Protein AF-A0A401H4A9-F1 (afdb_monomer_lite)

Sequence (142 aa):
MSHEDSVHYDFETPIGDAEWNATLPSGGVLLHLGPKLRPFSLSMFHQMRCLNIIRGGLAALYADGTPGARLRQPNLTRHCMNYLRQMVLCRADLRLESVRAPRGYKLATSEVTHACQDWNAVYSAAEENYAQYLITLEEVDE

InterPro domains:
  IPR021765 Mycotoxin biosynthesis protein UstYa-like [PF11807] (40-122)
  IPR021765 Mycotoxin biosynthesis protein UstYa-like [PTHR33365] (10-132)

pLDDT: mean 89.49, std 9.89, range [45.81, 98.19]

Foldseek 3Di:
DDPDDDPELDLQDPRNVVRLQVVAAPVQQWFQDDPVRDTDGDLSSLLSVLVVLLSVQVNQQVVPPDVPRDGDPVVSNVVSVVSNVVVCVVPPDPDDFDAPDPDDPCRTDPPDDDDDDDCVVVNVVRNVRVVVVVVVVVVVVD

Secondary structure (DSSP, 8-state):
------SSS-SSSHHHHHHHHTTS-TTTTEEEETTTTEEEE-HHHHHHHHHHHHHHHHHHHHH--STT---SSHHHHHHHHHHHHHHHHHT---PPPEES-SSSS--EE----PPPP-THHHHHHHHHHHHHHHHHHHHHH-

Radius of gyration: 20.06 Å; chains: 1; bounding box: 46×28×70 Å

Organism: NCBI:txid139825

Structure (mmCIF, N/CA/C/O backbone):
data_AF-A0A401H4A9-F1
#
_entry.id   AF-A0A401H4A9-F1
#
loop_
_atom_site.group_PDB
_atom_site.id
_atom_site.type_symbol
_atom_site.label_atom_id
_atom_site.label_alt_id
_atom_site.label_comp_id
_atom_site.label_asym_id
_atom_site.label_entity_id
_atom_site.label_seq_id
_atom_site.pdbx_PDB_ins_code
_atom_site.Cartn_x
_atom_site.Cartn_y
_atom_site.Cartn_z
_atom_site.occupancy
_atom_site.B_iso_or_equiv
_atom_site.auth_seq_id
_atom_site.auth_comp_id
_atom_site.auth_asym_id
_atom_site.auth_atom_id
_atom_site.pdbx_PDB_model_num
ATOM 1 N N . MET A 1 1 ? -5.812 1.698 -23.106 1.00 45.81 1 MET A N 1
ATOM 2 C CA . MET A 1 1 ? -5.098 2.488 -22.083 1.00 45.81 1 MET A CA 1
ATOM 3 C C . MET A 1 1 ? -3.702 2.744 -22.620 1.00 45.81 1 MET A C 1
ATOM 5 O O . MET A 1 1 ? -3.007 1.774 -22.898 1.00 45.81 1 MET A O 1
ATOM 9 N N . SER A 1 2 ? -3.328 3.998 -22.868 1.00 48.06 2 SER A N 1
ATOM 10 C CA . SER A 1 2 ? -1.918 4.372 -23.015 1.00 48.06 2 SER A CA 1
ATOM 11 C C . SER A 1 2 ? -1.250 4.161 -21.657 1.00 48.06 2 SER A C 1
ATOM 13 O O . SER A 1 2 ? -1.793 4.578 -20.638 1.00 48.06 2 SER A O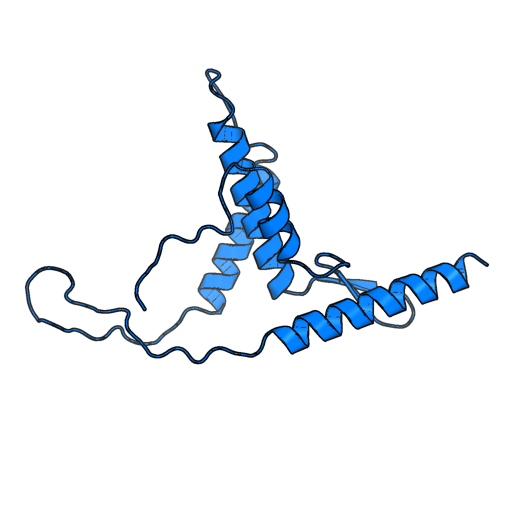 1
ATOM 15 N N . HIS A 1 3 ? -0.124 3.450 -21.622 1.00 60.12 3 HIS A N 1
ATOM 16 C CA . HIS A 1 3 ? 0.765 3.517 -20.467 1.00 60.12 3 HIS A CA 1
ATOM 17 C C . HIS A 1 3 ? 1.490 4.857 -20.569 1.00 60.12 3 HIS A C 1
ATOM 19 O O . HIS A 1 3 ? 2.157 5.110 -21.571 1.00 60.12 3 HIS A O 1
ATOM 25 N N . GLU A 1 4 ? 1.283 5.720 -19.585 1.00 59.84 4 GLU A N 1
ATOM 26 C CA . GLU A 1 4 ? 1.890 7.045 -19.506 1.00 59.84 4 GLU A CA 1
ATOM 27 C C . GLU A 1 4 ? 2.832 7.040 -18.309 1.00 59.84 4 GLU A C 1
ATOM 29 O O . GLU A 1 4 ? 2.498 6.468 -17.266 1.00 59.84 4 GLU A O 1
ATOM 34 N N . ASP A 1 5 ? 4.012 7.633 -18.468 1.00 70.69 5 ASP A N 1
ATOM 35 C CA . ASP A 1 5 ? 4.958 7.745 -17.366 1.00 70.69 5 ASP A CA 1
ATOM 36 C C . ASP A 1 5 ? 4.340 8.631 -16.279 1.00 70.69 5 ASP A C 1
ATOM 38 O O . ASP A 1 5 ? 4.000 9.795 -16.503 1.00 70.69 5 ASP A O 1
ATOM 42 N N . SER A 1 6 ? 4.143 8.047 -15.100 1.00 78.06 6 SER A N 1
ATOM 43 C CA . SER A 1 6 ? 3.597 8.745 -13.942 1.00 78.06 6 SER A CA 1
ATOM 44 C C . SER A 1 6 ? 4.705 9.542 -13.260 1.00 78.06 6 SER A C 1
ATOM 46 O O . SER A 1 6 ? 5.760 8.995 -12.953 1.00 78.06 6 SER A O 1
ATOM 48 N N . VAL A 1 7 ? 4.440 10.817 -12.963 1.00 85.50 7 VAL A N 1
ATOM 49 C CA . VAL A 1 7 ? 5.292 11.627 -12.067 1.00 85.50 7 VAL A CA 1
ATOM 50 C C . VAL A 1 7 ? 5.131 11.238 -10.590 1.00 85.50 7 VAL A C 1
ATOM 52 O O . VAL A 1 7 ? 5.917 11.676 -9.758 1.00 85.50 7 VAL A O 1
ATOM 55 N N . HIS A 1 8 ? 4.114 10.429 -10.276 1.00 90.06 8 HIS A N 1
ATOM 56 C CA . HIS A 1 8 ? 3.847 9.870 -8.953 1.00 90.06 8 HIS A CA 1
ATOM 57 C C . HIS A 1 8 ? 4.446 8.473 -8.793 1.00 90.06 8 HIS A C 1
ATOM 59 O O . HIS A 1 8 ? 4.573 7.727 -9.769 1.00 90.06 8 HIS A O 1
ATOM 65 N N . TYR A 1 9 ? 4.666 8.086 -7.539 1.00 90.62 9 TYR A N 1
ATOM 66 C CA . TYR A 1 9 ? 5.165 6.790 -7.090 1.00 90.62 9 TYR A CA 1
ATOM 67 C C . TYR A 1 9 ? 6.588 6.491 -7.551 1.00 90.62 9 TYR A C 1
ATOM 69 O O . TYR A 1 9 ? 6.936 5.331 -7.799 1.00 90.62 9 TYR A O 1
ATOM 77 N N . ASP A 1 10 ? 7.419 7.530 -7.622 1.00 91.25 10 ASP A N 1
ATOM 78 C CA . ASP A 1 10 ? 8.823 7.398 -7.989 1.00 91.25 10 ASP A CA 1
ATOM 79 C C . ASP A 1 10 ? 9.539 6.347 -7.108 1.00 91.25 10 ASP A C 1
ATOM 81 O O . ASP A 1 10 ? 9.220 6.107 -5.933 1.00 91.25 10 ASP A O 1
ATOM 85 N N . PHE A 1 11 ? 10.475 5.636 -7.725 1.00 90.12 11 PHE A N 1
ATOM 86 C CA . PHE A 1 11 ? 11.093 4.454 -7.154 1.00 90.12 11 PHE A CA 1
ATOM 87 C C . PHE A 1 11 ? 12.102 4.766 -6.036 1.00 90.12 11 PHE A C 1
ATOM 89 O O . PHE A 1 11 ? 12.178 4.002 -5.075 1.00 90.12 11 PHE A O 1
ATOM 96 N N . GLU A 1 12 ? 12.842 5.874 -6.133 1.00 87.62 12 GLU A N 1
ATOM 97 C CA . GLU A 1 12 ? 14.029 6.149 -5.299 1.00 87.62 12 GLU A CA 1
ATOM 98 C C . GLU A 1 12 ? 14.036 7.550 -4.661 1.00 87.62 12 GLU A C 1
ATOM 100 O O . GLU A 1 12 ? 14.991 7.913 -3.972 1.00 87.62 12 GLU A O 1
ATOM 105 N N . THR A 1 13 ? 12.983 8.350 -4.852 1.00 90.25 13 THR A N 1
ATOM 106 C CA . THR A 1 13 ? 12.915 9.707 -4.284 1.00 90.25 13 THR A CA 1
ATOM 107 C C . THR A 1 13 ? 12.155 9.776 -2.953 1.00 90.25 13 THR A C 1
ATOM 109 O O . THR A 1 13 ? 11.218 9.008 -2.722 1.00 90.25 13 THR A O 1
ATOM 112 N N . PRO A 1 14 ? 12.458 10.776 -2.096 1.00 92.00 14 PRO A N 1
ATOM 113 C CA . PRO A 1 14 ? 11.684 11.032 -0.878 1.00 92.00 14 PRO A CA 1
ATOM 114 C C . PRO A 1 14 ? 10.198 11.326 -1.133 1.00 92.00 14 PRO A C 1
ATOM 116 O O . PRO A 1 14 ? 9.354 11.009 -0.298 1.00 92.00 14 PRO A O 1
ATOM 119 N N . ILE A 1 15 ? 9.871 11.935 -2.279 1.00 94.06 15 ILE A N 1
ATOM 120 C CA . ILE A 1 15 ? 8.479 12.179 -2.680 1.00 94.06 15 ILE A CA 1
ATOM 121 C C . ILE A 1 15 ? 7.802 10.845 -2.993 1.00 94.06 15 ILE A C 1
ATOM 123 O O . ILE A 1 15 ? 6.740 10.570 -2.442 1.00 94.06 15 ILE A O 1
ATOM 127 N N . GLY A 1 16 ? 8.458 9.980 -3.773 1.00 93.44 16 GLY A N 1
ATOM 128 C CA . GLY A 1 16 ? 7.975 8.628 -4.036 1.00 93.44 16 GLY A CA 1
ATOM 129 C C . GLY A 1 16 ? 7.732 7.841 -2.747 1.00 93.44 16 GLY A C 1
ATOM 130 O O . GLY A 1 16 ? 6.679 7.230 -2.587 1.00 93.44 16 GLY A O 1
ATOM 131 N N . ASP A 1 17 ? 8.645 7.910 -1.775 1.00 93.50 17 ASP A N 1
ATOM 132 C CA . ASP A 1 17 ? 8.467 7.274 -0.462 1.00 93.50 17 ASP A CA 1
ATOM 133 C C . ASP A 1 17 ? 7.188 7.745 0.246 1.00 93.50 17 ASP A C 1
ATOM 135 O O . ASP A 1 17 ? 6.444 6.928 0.801 1.00 93.50 17 ASP A O 1
ATOM 139 N N . ALA A 1 18 ? 6.920 9.053 0.223 1.00 95.00 18 ALA A N 1
ATOM 140 C CA . ALA A 1 18 ? 5.711 9.630 0.798 1.00 95.00 18 ALA A CA 1
ATOM 141 C C . ALA A 1 18 ? 4.451 9.167 0.051 1.00 95.00 18 ALA A C 1
ATOM 143 O O . ALA A 1 18 ? 3.485 8.753 0.689 1.00 95.00 18 ALA A O 1
ATOM 144 N N . GLU A 1 19 ? 4.476 9.154 -1.280 1.00 95.50 19 GLU A N 1
ATOM 145 C CA . GLU A 1 19 ? 3.356 8.715 -2.120 1.00 95.50 19 GLU A CA 1
ATOM 146 C C . GLU A 1 19 ? 3.039 7.230 -1.923 1.00 95.50 19 GLU A C 1
ATOM 148 O O . GLU A 1 19 ? 1.883 6.859 -1.719 1.00 95.50 19 GLU A O 1
ATOM 153 N N . TRP A 1 20 ? 4.059 6.369 -1.898 1.00 95.31 20 TRP A N 1
ATOM 154 C CA . TRP A 1 2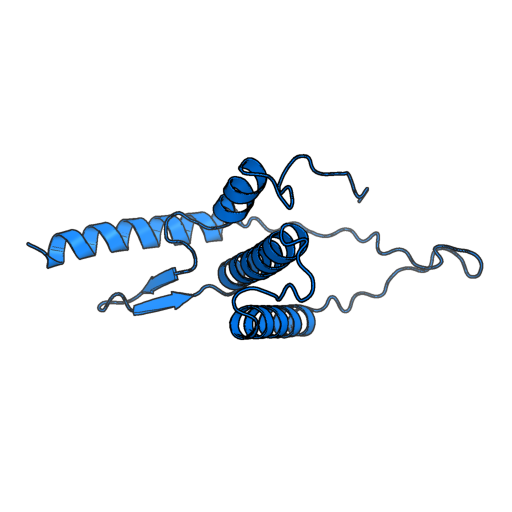0 ? 3.891 4.945 -1.618 1.00 95.31 20 TRP A CA 1
ATOM 155 C C . TRP A 1 20 ? 3.334 4.695 -0.214 1.00 95.31 20 TRP A C 1
ATOM 157 O O . TRP A 1 20 ? 2.522 3.785 -0.030 1.00 95.31 20 TRP A O 1
ATOM 167 N N . ASN A 1 21 ? 3.726 5.494 0.782 1.00 94.25 21 ASN A N 1
ATOM 168 C CA . ASN A 1 21 ? 3.147 5.415 2.124 1.00 94.25 21 ASN A CA 1
ATOM 169 C C . ASN A 1 21 ? 1.698 5.923 2.166 1.00 94.25 21 ASN A C 1
ATOM 171 O O . ASN A 1 21 ? 0.876 5.315 2.847 1.00 94.25 21 ASN A O 1
ATOM 175 N N . ALA A 1 22 ? 1.369 6.955 1.385 1.00 94.94 22 ALA A N 1
ATOM 176 C CA . ALA A 1 22 ? 0.023 7.519 1.270 1.00 94.94 22 ALA A CA 1
ATOM 177 C C . ALA A 1 22 ? -0.984 6.595 0.555 1.00 94.94 22 ALA A C 1
ATOM 179 O O . ALA A 1 22 ? -2.167 6.908 0.476 1.00 94.94 22 ALA A O 1
ATOM 180 N N . THR A 1 23 ? -0.550 5.430 0.059 1.00 94.88 23 THR A N 1
ATOM 181 C CA . THR A 1 23 ? -1.466 4.395 -0.456 1.00 94.88 23 THR A CA 1
ATOM 182 C C . THR A 1 23 ? -2.295 3.716 0.637 1.00 94.88 23 THR A C 1
ATOM 184 O O . THR A 1 23 ? -3.237 2.983 0.323 1.00 94.88 23 THR A O 1
ATOM 187 N N . LEU A 1 24 ? -1.954 3.926 1.908 1.00 96.88 24 LEU A N 1
ATOM 188 C CA . LEU A 1 24 ? -2.635 3.353 3.064 1.00 96.88 24 LEU A CA 1
ATOM 189 C C . LEU A 1 24 ? -3.429 4.432 3.817 1.00 96.88 24 LEU A C 1
ATOM 191 O O . LEU A 1 24 ? -3.008 5.588 3.815 1.00 96.88 24 LEU A O 1
ATOM 195 N N . PRO A 1 25 ? -4.538 4.067 4.487 1.00 96.44 25 PRO A N 1
ATOM 196 C CA . PRO A 1 25 ? -5.231 4.967 5.404 1.00 96.44 25 PRO A CA 1
ATOM 197 C C . PRO A 1 25 ? -4.347 5.320 6.609 1.00 96.44 25 PRO A C 1
ATOM 199 O O . PRO A 1 25 ? -3.314 4.685 6.848 1.00 96.44 25 PRO A O 1
ATOM 202 N N . SER A 1 26 ? -4.784 6.281 7.420 1.00 95.88 26 SER A N 1
ATOM 203 C CA . SER A 1 26 ? -4.058 6.764 8.607 1.00 95.88 26 SER A CA 1
ATOM 204 C C . SER A 1 26 ? -3.701 5.641 9.593 1.00 95.88 26 SER A C 1
ATOM 206 O O . SER A 1 26 ? -2.619 5.645 10.177 1.00 95.88 26 SER A O 1
ATOM 208 N N . GLY A 1 27 ? -4.572 4.633 9.727 1.00 94.00 27 GLY A N 1
ATOM 209 C CA . GLY A 1 27 ? -4.343 3.425 10.537 1.00 94.00 27 GLY A CA 1
ATOM 210 C C . GLY A 1 27 ? -3.433 2.366 9.891 1.00 94.00 27 GLY A C 1
ATOM 211 O O . GLY A 1 27 ? -3.258 1.265 10.421 1.00 94.00 27 GLY A O 1
ATOM 212 N N . GLY A 1 28 ? -2.856 2.658 8.724 1.00 95.19 28 GLY A N 1
ATOM 213 C CA . GLY A 1 28 ? -2.008 1.748 7.968 1.00 95.19 28 GLY A CA 1
ATOM 214 C C . GLY A 1 28 ? -2.791 0.581 7.364 1.00 95.19 28 GLY A C 1
ATOM 215 O O . GLY A 1 28 ? -3.731 0.761 6.603 1.00 95.19 28 GLY A O 1
ATOM 216 N N . VAL A 1 29 ? -2.375 -0.655 7.649 1.00 95.19 29 VAL A N 1
ATOM 217 C CA . VAL A 1 29 ? -3.015 -1.861 7.080 1.00 95.19 29 VAL A CA 1
ATOM 218 C C . VAL A 1 29 ? -4.041 -2.510 8.004 1.00 95.19 29 VAL A C 1
ATOM 220 O O . VAL A 1 29 ? -4.579 -3.563 7.644 1.00 95.19 29 VAL A O 1
ATOM 223 N N . LEU A 1 30 ? -4.235 -1.959 9.204 1.00 95.69 30 LEU A N 1
ATOM 224 C CA . LEU A 1 30 ? -4.979 -2.597 10.282 1.00 95.69 30 LEU A CA 1
ATOM 225 C C . LEU A 1 30 ? -6.364 -1.980 10.457 1.00 95.69 30 LEU A C 1
ATOM 227 O O . LEU A 1 30 ? -6.538 -0.770 10.396 1.00 95.69 30 LEU A O 1
ATOM 231 N N . LEU A 1 31 ? -7.324 -2.852 10.732 1.00 96.50 31 LEU A N 1
ATOM 232 C CA . LEU A 1 31 ? -8.625 -2.531 11.292 1.00 96.50 31 LEU A CA 1
ATOM 233 C C . LEU A 1 31 ? -8.726 -3.149 12.681 1.00 96.50 31 LEU A C 1
ATOM 235 O O . LEU A 1 31 ? -8.286 -4.282 12.881 1.00 96.50 31 LEU A O 1
ATOM 239 N N . HIS A 1 32 ? -9.373 -2.461 13.608 1.00 96.56 32 HIS A N 1
ATOM 240 C CA . HIS A 1 32 ? -9.617 -2.938 14.963 1.00 96.56 32 HIS A CA 1
ATOM 241 C C . HIS A 1 32 ? -11.107 -3.207 15.139 1.00 96.56 32 HIS A C 1
ATOM 243 O O . HIS A 1 32 ? -11.922 -2.287 15.113 1.00 96.56 32 HIS A O 1
ATOM 249 N N . LEU A 1 33 ? -11.483 -4.483 15.267 1.00 94.62 33 LEU A N 1
ATOM 250 C CA . LEU A 1 33 ? -12.886 -4.902 15.228 1.00 94.62 33 LEU A CA 1
ATOM 251 C C . LEU A 1 33 ? -13.319 -5.656 16.489 1.00 94.62 33 LEU A C 1
ATOM 253 O O . LEU A 1 33 ? -12.595 -6.487 17.052 1.00 94.62 33 LEU A O 1
ATOM 257 N N . GLY A 1 34 ? -14.579 -5.426 16.859 1.00 92.69 34 GLY A N 1
ATOM 258 C CA . GLY A 1 34 ? -15.251 -6.055 17.990 1.00 92.69 34 GLY A CA 1
ATOM 259 C C . GLY A 1 34 ? -14.864 -5.461 19.352 1.00 92.69 34 GLY A C 1
ATOM 260 O O . GLY A 1 34 ? -13.988 -4.605 19.430 1.00 92.69 34 GLY A O 1
ATOM 261 N N . PRO A 1 35 ? -15.469 -5.956 20.448 1.00 90.25 35 PRO A N 1
ATOM 262 C CA . PRO A 1 35 ? -15.338 -5.346 21.779 1.00 90.25 35 PRO A CA 1
ATOM 263 C C . PRO A 1 35 ? -13.920 -5.351 22.361 1.00 90.25 35 PRO A C 1
ATOM 265 O O . PRO A 1 35 ? -13.639 -4.635 23.308 1.00 90.25 35 PRO A O 1
ATOM 268 N N . LYS A 1 36 ? -13.035 -6.203 21.831 1.00 91.62 36 LYS A N 1
ATOM 269 C CA . LYS A 1 36 ? -11.630 -6.313 22.255 1.00 91.62 36 LYS A CA 1
ATOM 270 C C . LYS A 1 36 ? -10.658 -5.662 21.269 1.00 91.62 36 LYS A C 1
ATOM 272 O O . LYS A 1 36 ? -9.481 -6.001 21.304 1.00 91.62 36 LYS A O 1
ATOM 277 N N . LEU A 1 37 ? -11.158 -4.845 20.337 1.00 94.12 37 LEU A N 1
ATOM 278 C CA . LEU A 1 37 ? -10.348 -4.131 19.344 1.00 94.12 37 LEU A CA 1
ATOM 279 C C . LEU A 1 37 ? -9.352 -5.052 18.620 1.00 94.12 37 LEU A C 1
ATOM 281 O O . LEU A 1 37 ? -8.177 -4.733 18.459 1.00 94.12 37 LEU A O 1
ATOM 285 N N . ARG A 1 38 ? -9.795 -6.250 18.213 1.00 95.50 38 ARG A N 1
ATOM 286 C CA . ARG A 1 38 ? -8.876 -7.232 17.621 1.00 95.50 38 ARG A CA 1
ATOM 287 C C . ARG A 1 38 ? -8.345 -6.702 16.288 1.00 95.50 38 ARG A C 1
ATOM 289 O O . ARG A 1 38 ? -9.169 -6.281 15.473 1.00 95.50 38 ARG A O 1
ATOM 296 N N . PRO A 1 39 ? -7.028 -6.781 16.032 1.00 96.12 39 PRO A N 1
ATOM 297 C CA . PRO A 1 39 ? -6.457 -6.314 14.783 1.00 96.12 39 PRO A CA 1
ATOM 298 C C . PRO A 1 39 ? -6.731 -7.310 13.651 1.00 96.12 39 PRO A C 1
ATOM 300 O O . PRO A 1 39 ? -6.516 -8.518 13.781 1.00 96.12 39 PRO A O 1
ATOM 303 N N . PHE A 1 40 ? -7.156 -6.784 12.512 1.00 96.44 40 PHE A N 1
ATOM 304 C CA . PHE A 1 40 ? -7.332 -7.489 11.250 1.00 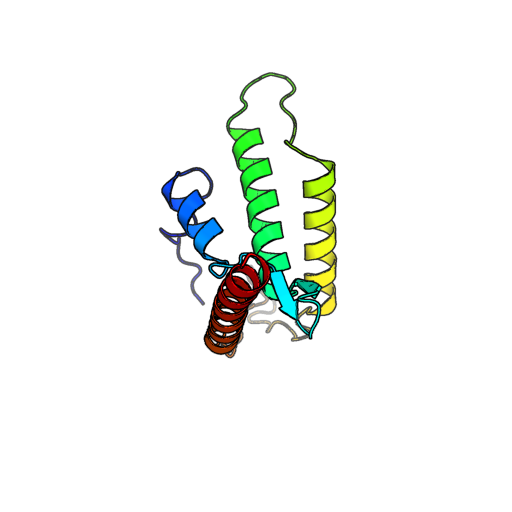96.44 40 PHE A CA 1
ATOM 305 C C . PHE A 1 40 ? -6.640 -6.703 10.146 1.00 96.44 40 PHE A C 1
ATOM 307 O O . PHE A 1 40 ? -6.608 -5.481 10.191 1.00 96.44 40 PHE A O 1
ATOM 314 N N . SER A 1 41 ? -6.112 -7.381 9.130 1.00 94.06 41 SER A N 1
ATOM 315 C CA . SER A 1 41 ? -5.538 -6.703 7.967 1.00 94.06 41 SER A CA 1
ATOM 316 C C . SER A 1 41 ? -6.418 -6.905 6.745 1.00 94.06 41 SER A C 1
ATOM 318 O O . SER A 1 41 ? -6.724 -8.042 6.376 1.00 94.06 41 SER A O 1
ATOM 320 N N . LEU A 1 42 ? -6.824 -5.806 6.106 1.00 93.44 42 LEU A N 1
ATOM 321 C CA . LEU A 1 42 ? -7.543 -5.885 4.840 1.00 93.44 42 LEU A CA 1
ATOM 322 C C . LEU A 1 42 ? -6.595 -6.311 3.725 1.00 93.44 42 LEU A C 1
ATOM 324 O O . LEU A 1 42 ? -5.527 -5.729 3.537 1.00 93.44 42 LEU A O 1
ATOM 328 N N . SER A 1 43 ? -7.028 -7.294 2.931 1.00 93.00 43 SER A N 1
ATOM 329 C CA . SER A 1 43 ? -6.214 -7.845 1.844 1.00 93.00 43 SER A CA 1
ATOM 330 C C . SER A 1 43 ? -5.739 -6.774 0.857 1.00 93.00 43 SER A C 1
ATOM 332 O O . SER A 1 43 ? -4.606 -6.853 0.399 1.00 93.00 43 SER A O 1
ATOM 334 N N . MET A 1 44 ? -6.560 -5.763 0.554 1.00 93.00 44 MET A N 1
ATOM 335 C CA . MET A 1 44 ? -6.181 -4.664 -0.343 1.00 93.00 44 MET A CA 1
ATOM 336 C C . MET A 1 44 ? -4.975 -3.879 0.195 1.00 93.00 44 MET A C 1
ATOM 338 O O . MET A 1 44 ? -3.945 -3.795 -0.470 1.00 93.00 44 MET A O 1
ATOM 342 N N . PHE A 1 45 ? -5.058 -3.377 1.428 1.00 96.56 45 PHE A N 1
ATOM 343 C CA . PHE A 1 45 ? -3.973 -2.622 2.063 1.00 96.56 45 PHE A CA 1
ATOM 344 C C . PHE A 1 45 ? -2.728 -3.477 2.312 1.00 96.56 45 PHE A C 1
ATOM 346 O O . PHE A 1 45 ? -1.605 -3.003 2.149 1.00 96.56 45 PHE A O 1
ATOM 353 N N . HIS A 1 46 ? -2.903 -4.762 2.629 1.00 96.81 46 HIS A N 1
ATOM 354 C CA . HIS A 1 46 ? -1.783 -5.687 2.777 1.00 96.81 46 HIS A CA 1
ATOM 355 C C . HIS A 1 46 ? -1.000 -5.855 1.466 1.00 96.81 46 HIS A C 1
ATOM 357 O O . HIS A 1 46 ? 0.232 -5.860 1.485 1.00 96.81 46 HIS A O 1
ATOM 363 N N . GLN A 1 47 ? -1.695 -5.954 0.324 1.00 96.44 47 GLN A N 1
ATOM 364 C CA . GLN A 1 47 ? -1.060 -6.006 -0.998 1.00 96.44 47 GLN A CA 1
ATOM 365 C C . GLN A 1 47 ? -0.257 -4.726 -1.274 1.00 96.44 47 GLN A C 1
ATOM 367 O O . GLN A 1 47 ? 0.918 -4.821 -1.628 1.00 96.44 47 GLN A O 1
ATOM 372 N N . MET A 1 48 ? -0.837 -3.546 -1.026 1.00 96.75 48 MET A N 1
ATOM 373 C CA . MET A 1 48 ? -0.147 -2.259 -1.212 1.00 96.75 48 MET A CA 1
ATOM 374 C C . MET A 1 48 ? 1.094 -2.130 -0.321 1.00 96.75 48 MET A C 1
ATOM 376 O O . MET A 1 48 ? 2.175 -1.767 -0.790 1.00 96.75 48 MET A O 1
ATOM 380 N N . ARG A 1 49 ? 0.990 -2.531 0.952 1.00 97.31 49 ARG A N 1
ATOM 381 C CA . ARG A 1 49 ? 2.136 -2.551 1.869 1.00 97.31 49 ARG A CA 1
ATOM 382 C C . ARG A 1 49 ? 3.226 -3.517 1.408 1.00 97.31 49 ARG A C 1
ATOM 384 O O . ARG A 1 49 ? 4.402 -3.169 1.475 1.00 97.31 49 ARG A O 1
ATOM 391 N N . CYS A 1 50 ? 2.854 -4.705 0.928 1.00 97.62 50 CYS A N 1
ATOM 392 C CA . CYS A 1 50 ? 3.799 -5.681 0.384 1.00 97.62 50 CYS A CA 1
ATOM 393 C C . CYS A 1 50 ? 4.547 -5.135 -0.837 1.00 97.62 50 CYS A C 1
ATOM 395 O O . CYS A 1 50 ? 5.761 -5.318 -0.923 1.00 97.62 50 CYS A O 1
ATOM 397 N N . LEU A 1 51 ? 3.849 -4.446 -1.747 1.00 96.56 51 LEU A N 1
ATOM 398 C CA . LEU A 1 51 ? 4.469 -3.799 -2.905 1.00 96.56 51 LEU A CA 1
ATOM 399 C C . LEU A 1 51 ? 5.513 -2.765 -2.474 1.00 96.56 51 LEU A C 1
ATOM 401 O O . LEU A 1 51 ? 6.649 -2.827 -2.940 1.00 96.56 51 LEU A O 1
ATOM 405 N N . ASN A 1 52 ? 5.178 -1.884 -1.525 1.00 96.38 52 ASN A N 1
ATOM 406 C CA . ASN A 1 52 ? 6.129 -0.880 -1.042 1.00 96.38 52 ASN A CA 1
ATOM 407 C C . ASN A 1 52 ? 7.331 -1.510 -0.303 1.00 96.38 52 ASN A C 1
ATOM 409 O O . ASN A 1 52 ? 8.461 -1.051 -0.451 1.00 96.38 52 ASN A O 1
ATOM 413 N N . ILE A 1 53 ? 7.133 -2.607 0.441 1.00 96.44 53 ILE A N 1
ATOM 414 C CA . ILE A 1 53 ? 8.240 -3.355 1.068 1.00 96.44 53 ILE A CA 1
ATOM 415 C C . ILE A 1 53 ? 9.213 -3.891 0.009 1.00 96.44 53 ILE A C 1
ATOM 417 O O . ILE A 1 53 ? 10.427 -3.760 0.167 1.00 96.44 53 ILE A O 1
ATOM 421 N N . ILE A 1 54 ? 8.694 -4.485 -1.070 1.00 96.19 54 ILE A N 1
ATOM 422 C CA . ILE A 1 54 ? 9.524 -5.004 -2.164 1.00 96.19 54 ILE A CA 1
ATOM 423 C C . ILE A 1 54 ? 10.265 -3.856 -2.853 1.00 96.19 54 ILE A C 1
ATOM 425 O O . ILE A 1 54 ? 11.479 -3.954 -3.031 1.00 96.19 54 ILE A O 1
ATOM 429 N N . ARG A 1 55 ? 9.561 -2.758 -3.171 1.00 95.56 55 ARG A N 1
ATOM 430 C CA . ARG A 1 55 ? 10.150 -1.539 -3.745 1.00 95.56 55 ARG A CA 1
ATOM 431 C C . ARG A 1 55 ? 11.305 -1.030 -2.888 1.00 95.56 55 ARG A C 1
ATOM 433 O O . ARG A 1 55 ? 12.420 -0.936 -3.380 1.00 95.56 55 ARG A O 1
ATOM 440 N N . GLY A 1 56 ? 11.067 -0.783 -1.599 1.00 94.00 56 GLY A N 1
ATOM 441 C CA . GLY A 1 56 ? 12.087 -0.275 -0.679 1.00 94.00 56 GLY A CA 1
ATOM 442 C C . GLY A 1 56 ? 13.273 -1.229 -0.502 1.00 94.00 56 GLY A C 1
ATOM 443 O O . GLY A 1 56 ? 14.410 -0.784 -0.362 1.00 94.00 56 GLY A O 1
ATOM 444 N N . GLY A 1 57 ? 13.035 -2.545 -0.550 1.00 93.31 57 GLY A N 1
ATOM 445 C CA . GLY A 1 57 ? 14.101 -3.548 -0.542 1.00 93.31 57 GLY A CA 1
ATOM 446 C C . GLY A 1 57 ? 14.993 -3.483 -1.785 1.00 93.31 57 GLY A C 1
ATOM 447 O O . GLY A 1 57 ? 16.211 -3.597 -1.657 1.00 93.31 57 GLY A O 1
ATOM 448 N N . LEU A 1 58 ? 14.396 -3.277 -2.963 1.00 93.31 58 LEU A N 1
ATOM 449 C CA . LEU A 1 58 ? 15.113 -3.120 -4.230 1.00 93.31 58 LEU A CA 1
ATOM 450 C C . LEU A 1 58 ? 15.831 -1.767 -4.322 1.00 93.31 58 LEU A C 1
ATOM 452 O O . LEU A 1 58 ? 17.003 -1.746 -4.677 1.00 93.31 58 LEU A O 1
ATOM 456 N N . ALA A 1 59 ? 15.181 -0.669 -3.932 1.00 92.50 59 ALA A N 1
ATOM 457 C CA . ALA A 1 59 ? 15.786 0.664 -3.908 1.00 92.50 59 ALA A CA 1
ATOM 458 C C . ALA A 1 59 ? 17.029 0.692 -3.006 1.00 92.50 59 ALA A C 1
ATOM 460 O O . ALA A 1 59 ? 18.093 1.159 -3.402 1.00 92.50 59 ALA A O 1
ATOM 461 N N . ALA A 1 60 ? 16.942 0.089 -1.815 1.00 91.38 60 ALA A N 1
ATOM 462 C CA . ALA A 1 60 ? 18.094 -0.030 -0.925 1.00 91.38 60 ALA A CA 1
ATOM 463 C C . ALA A 1 60 ? 19.216 -0.907 -1.504 1.00 91.38 60 ALA A C 1
ATOM 465 O O . ALA A 1 60 ? 20.383 -0.650 -1.227 1.00 91.38 60 ALA A O 1
ATOM 466 N N . LEU A 1 61 ? 18.872 -1.943 -2.278 1.00 92.56 61 LEU A N 1
ATOM 467 C CA . LEU A 1 61 ? 19.857 -2.790 -2.949 1.00 92.56 61 LEU A CA 1
ATOM 468 C C . LEU A 1 61 ? 20.583 -2.029 -4.064 1.00 92.56 61 LEU A C 1
ATOM 470 O O . LEU A 1 61 ? 21.792 -2.169 -4.181 1.00 92.56 61 LEU A O 1
ATOM 474 N N . TYR A 1 62 ? 19.871 -1.238 -4.870 1.00 90.62 62 TYR A N 1
ATOM 475 C CA . TYR A 1 62 ? 20.480 -0.466 -5.958 1.00 90.62 62 TYR A CA 1
ATOM 476 C C . TYR A 1 62 ? 21.289 0.732 -5.465 1.00 90.62 62 TYR A C 1
ATOM 478 O O . TYR A 1 62 ? 22.312 1.059 -6.064 1.00 90.62 62 TYR A O 1
ATOM 486 N N . ALA A 1 63 ? 20.894 1.331 -4.342 1.00 90.75 63 ALA A N 1
ATOM 487 C CA . ALA A 1 63 ? 21.691 2.357 -3.679 1.00 90.75 63 ALA A CA 1
ATOM 488 C C . ALA A 1 63 ? 23.003 1.801 -3.083 1.00 90.75 63 ALA A C 1
ATOM 490 O O . ALA A 1 63 ? 23.967 2.549 -2.906 1.00 90.75 63 ALA A O 1
ATOM 491 N N . ASP A 1 64 ? 23.064 0.500 -2.772 1.00 91.50 64 ASP A N 1
ATOM 492 C CA . ASP A 1 64 ? 24.261 -0.164 -2.251 1.00 91.50 64 ASP A CA 1
ATOM 493 C C . ASP A 1 64 ? 25.169 -0.655 -3.392 1.00 91.50 64 ASP A C 1
ATOM 495 O O . ASP A 1 64 ? 25.058 -1.773 -3.892 1.00 91.50 64 ASP A O 1
ATOM 499 N N . GLY A 1 65 ? 26.111 0.199 -3.795 1.00 85.56 65 GLY A N 1
ATOM 500 C CA . GLY A 1 65 ? 27.108 -0.114 -4.825 1.00 85.56 65 GLY A CA 1
ATOM 501 C C . GLY A 1 65 ? 28.265 -1.008 -4.359 1.00 85.56 65 GLY A C 1
ATOM 502 O O . GLY A 1 65 ? 29.246 -1.155 -5.093 1.00 85.56 65 GLY A O 1
ATOM 503 N N . THR A 1 66 ? 28.224 -1.561 -3.142 1.00 93.50 66 THR A N 1
ATOM 504 C CA . THR A 1 66 ? 29.339 -2.363 -2.624 1.00 93.50 66 THR A CA 1
ATOM 505 C C . THR A 1 66 ? 29.357 -3.783 -3.206 1.00 93.50 66 THR A C 1
ATOM 507 O O . THR A 1 66 ? 28.310 -4.394 -3.450 1.00 93.50 66 THR A O 1
ATOM 510 N N . PRO A 1 67 ? 30.549 -4.376 -3.420 1.00 90.50 67 PRO A N 1
ATOM 511 C CA . PRO A 1 67 ? 30.650 -5.781 -3.788 1.00 90.50 67 PRO A CA 1
ATOM 512 C C . PRO A 1 67 ? 29.998 -6.673 -2.725 1.00 90.50 67 PRO A C 1
ATOM 514 O O . PRO A 1 67 ? 30.455 -6.745 -1.586 1.00 90.50 67 PRO A O 1
ATOM 517 N N . GLY A 1 68 ? 28.941 -7.387 -3.117 1.00 88.12 68 GLY A N 1
ATOM 518 C CA . GLY A 1 68 ? 28.209 -8.285 -2.224 1.00 88.12 68 GLY A CA 1
ATOM 519 C C . GLY A 1 68 ? 26.986 -7.673 -1.541 1.00 88.12 68 GLY A C 1
ATOM 520 O O . GLY A 1 68 ? 26.489 -8.299 -0.603 1.00 88.12 68 GLY A O 1
ATOM 521 N N . ALA A 1 69 ? 26.489 -6.524 -2.011 1.00 91.25 69 ALA A N 1
ATOM 522 C CA . ALA A 1 69 ? 25.207 -5.950 -1.606 1.00 91.25 69 ALA A CA 1
ATOM 523 C C . ALA A 1 69 ? 24.079 -7.003 -1.586 1.00 91.25 69 ALA A C 1
ATOM 525 O O . ALA A 1 69 ? 23.991 -7.886 -2.448 1.00 91.25 69 ALA A O 1
ATOM 526 N N . ARG A 1 70 ? 23.213 -6.940 -0.568 1.00 91.19 70 ARG A N 1
ATOM 527 C CA . ARG A 1 70 ? 22.109 -7.895 -0.367 1.00 91.19 70 ARG A CA 1
ATOM 528 C C . ARG A 1 70 ? 20.814 -7.170 -0.057 1.00 91.19 70 ARG A C 1
ATOM 530 O O . ARG A 1 70 ? 20.810 -6.132 0.596 1.00 91.19 70 ARG A O 1
ATOM 537 N N . LEU A 1 71 ? 19.700 -7.784 -0.455 1.00 91.12 71 LEU A N 1
ATOM 538 C CA . LEU A 1 71 ? 18.370 -7.320 -0.073 1.00 91.12 71 LEU A CA 1
ATOM 539 C C . LEU A 1 71 ? 18.274 -7.170 1.446 1.00 91.12 71 LEU A C 1
ATOM 541 O O . LEU A 1 71 ? 18.558 -8.109 2.198 1.00 91.12 71 LEU A O 1
ATOM 545 N N . ARG A 1 72 ? 17.802 -6.007 1.894 1.00 86.19 72 ARG A N 1
ATOM 546 C CA . ARG A 1 72 ? 17.419 -5.802 3.292 1.00 86.19 72 ARG A CA 1
ATOM 547 C C . ARG A 1 72 ? 16.186 -6.663 3.585 1.00 86.19 72 ARG A C 1
ATOM 549 O O . ARG A 1 72 ? 15.248 -6.688 2.797 1.00 86.19 72 ARG A O 1
ATOM 556 N N . GLN A 1 73 ? 16.190 -7.372 4.716 1.00 91.81 73 GLN A N 1
ATOM 557 C CA . GLN A 1 73 ? 15.080 -8.232 5.169 1.00 91.81 73 GLN A CA 1
ATOM 558 C C . GLN A 1 73 ? 14.578 -9.246 4.108 1.00 91.81 73 GLN A C 1
ATOM 560 O O . GLN A 1 73 ? 13.384 -9.299 3.807 1.00 91.81 73 GLN A O 1
ATOM 565 N N . PRO A 1 74 ? 15.447 -10.121 3.569 1.00 94.31 74 PRO A N 1
ATOM 566 C CA . PRO A 1 74 ? 15.112 -10.987 2.432 1.00 94.31 74 PRO A CA 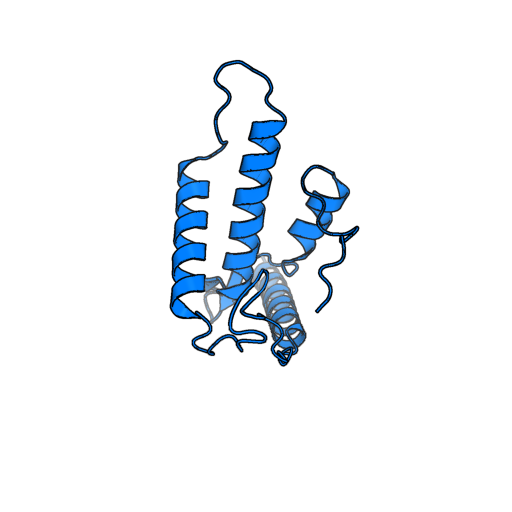1
ATOM 567 C C . PRO A 1 74 ? 13.945 -11.946 2.717 1.00 94.31 74 PRO A C 1
ATOM 569 O O . PRO A 1 74 ? 13.171 -12.271 1.818 1.00 94.31 74 PRO A O 1
ATOM 572 N N . ASN A 1 75 ? 13.775 -12.369 3.974 1.00 97.25 75 ASN A N 1
ATOM 573 C CA . ASN A 1 75 ? 12.653 -13.214 4.385 1.00 97.25 75 ASN A CA 1
ATOM 574 C C . ASN A 1 75 ? 11.306 -12.488 4.267 1.00 97.25 75 ASN A C 1
ATOM 576 O O . ASN A 1 75 ? 10.336 -13.088 3.804 1.00 97.25 75 ASN A O 1
ATOM 580 N N . LEU A 1 76 ? 11.257 -11.207 4.648 1.00 97.12 76 LEU A N 1
ATOM 581 C CA . LEU A 1 76 ? 10.053 -10.389 4.532 1.00 97.12 76 LEU A CA 1
ATOM 582 C C . LEU A 1 76 ? 9.737 -10.116 3.060 1.00 97.12 76 LEU A C 1
ATOM 584 O O . LEU A 1 76 ? 8.612 -10.348 2.632 1.00 97.12 76 LEU A O 1
ATOM 588 N N . THR A 1 77 ? 10.739 -9.754 2.254 1.00 96.56 77 THR A N 1
ATOM 589 C CA . THR A 1 77 ? 10.568 -9.592 0.802 1.00 96.56 77 THR A CA 1
ATOM 590 C C . THR A 1 77 ? 10.038 -10.872 0.158 1.00 96.56 77 THR A C 1
ATOM 592 O O . THR A 1 77 ? 9.085 -10.825 -0.617 1.00 96.56 77 THR A O 1
ATOM 595 N N . ARG A 1 78 ? 10.578 -12.045 0.522 1.00 96.56 78 ARG A N 1
ATOM 596 C CA . ARG A 1 78 ? 10.088 -13.340 0.022 1.00 96.56 78 ARG A CA 1
ATOM 597 C C . ARG A 1 78 ? 8.643 -13.614 0.441 1.00 96.56 78 ARG A C 1
ATOM 599 O O . ARG A 1 78 ? 7.866 -14.126 -0.364 1.00 96.56 78 ARG A O 1
ATOM 606 N N . HIS A 1 79 ? 8.284 -13.289 1.681 1.00 97.31 79 HIS A N 1
ATOM 607 C CA . HIS A 1 79 ? 6.911 -13.388 2.169 1.00 97.31 79 HIS A CA 1
ATOM 608 C C . HIS A 1 79 ? 5.966 -12.504 1.340 1.00 97.31 79 HIS A C 1
ATOM 610 O O . HIS A 1 79 ? 4.991 -13.021 0.793 1.00 97.31 79 HIS A O 1
ATOM 616 N N . CYS A 1 80 ? 6.299 -11.222 1.169 1.00 98.00 80 CYS A N 1
ATOM 617 C CA . CYS A 1 80 ? 5.520 -10.262 0.386 1.00 98.00 80 CYS A CA 1
ATOM 618 C C . CYS A 1 80 ? 5.369 -10.701 -1.078 1.00 98.00 80 CYS A C 1
ATOM 620 O O . CYS A 1 80 ? 4.259 -10.704 -1.608 1.00 98.00 80 CYS A O 1
ATOM 622 N N . MET A 1 81 ? 6.454 -11.161 -1.710 1.00 97.38 81 MET A N 1
ATOM 623 C CA . MET A 1 81 ? 6.426 -11.688 -3.080 1.00 97.38 81 MET A CA 1
ATOM 624 C C . MET A 1 81 ? 5.492 -12.895 -3.199 1.00 97.38 81 MET A C 1
ATOM 626 O O . MET A 1 81 ? 4.696 -12.981 -4.134 1.00 97.38 81 MET A O 1
ATOM 630 N N . ASN A 1 82 ? 5.542 -13.827 -2.243 1.00 98.19 82 ASN A N 1
ATOM 631 C CA . ASN A 1 82 ? 4.661 -14.991 -2.264 1.00 98.19 82 ASN A CA 1
ATOM 632 C C . ASN A 1 82 ? 3.196 -14.631 -1.962 1.00 98.19 82 ASN A C 1
ATOM 634 O O . ASN A 1 82 ? 2.298 -15.277 -2.501 1.00 98.19 82 ASN A O 1
ATOM 638 N N . TYR A 1 83 ? 2.940 -13.625 -1.123 1.00 97.44 83 TYR A N 1
ATOM 639 C CA . TYR A 1 83 ? 1.589 -13.121 -0.876 1.00 97.44 83 TYR A CA 1
ATOM 640 C C . TYR A 1 83 ? 0.995 -12.496 -2.146 1.00 97.44 83 TYR A C 1
ATOM 642 O O . TYR A 1 83 ? -0.075 -12.911 -2.586 1.00 97.44 83 TYR A O 1
ATOM 650 N N . LEU A 1 84 ? 1.726 -11.590 -2.807 1.00 97.50 84 LEU A N 1
ATOM 651 C CA . LEU A 1 84 ? 1.289 -10.973 -4.065 1.00 97.50 84 LEU A CA 1
ATOM 652 C C . LEU A 1 84 ? 1.078 -12.008 -5.170 1.00 97.50 84 LEU A C 1
ATOM 654 O O . LEU A 1 84 ? 0.049 -11.980 -5.839 1.00 97.50 84 LEU A O 1
ATOM 658 N N . ARG A 1 85 ? 1.991 -12.978 -5.312 1.00 97.25 85 ARG A N 1
ATOM 659 C CA . ARG A 1 85 ? 1.828 -14.090 -6.260 1.00 97.25 85 ARG A CA 1
ATOM 660 C C . ARG A 1 85 ? 0.515 -14.841 -6.027 1.00 97.25 85 ARG A C 1
ATOM 662 O O . ARG A 1 85 ? -0.196 -15.127 -6.983 1.00 97.25 85 ARG A O 1
ATOM 669 N N . GLN A 1 86 ? 0.188 -15.165 -4.775 1.00 96.50 86 GLN A N 1
ATOM 670 C CA . GLN A 1 86 ? -1.070 -15.844 -4.447 1.00 96.50 86 GLN A CA 1
ATOM 671 C C . GLN A 1 86 ? -2.290 -14.979 -4.774 1.00 96.50 86 GLN A C 1
ATOM 673 O O . GLN A 1 86 ? -3.249 -15.491 -5.345 1.00 96.50 86 GLN A O 1
ATOM 678 N N . MET A 1 87 ? -2.249 -13.682 -4.462 1.00 95.25 87 MET A N 1
ATOM 679 C CA . MET A 1 87 ? -3.367 -12.776 -4.736 1.00 95.25 87 MET A CA 1
ATOM 680 C C . MET A 1 87 ? -3.607 -12.578 -6.235 1.00 95.25 87 MET A C 1
ATOM 682 O O . MET A 1 87 ? -4.757 -12.641 -6.667 1.00 95.25 87 MET A O 1
ATOM 686 N N . VAL A 1 88 ? -2.540 -12.420 -7.026 1.00 93.00 88 VAL A N 1
ATOM 687 C CA . VAL A 1 88 ? -2.614 -12.323 -8.494 1.00 93.00 88 VAL A CA 1
ATOM 688 C C . VAL A 1 88 ? -3.201 -13.597 -9.095 1.00 93.00 88 VAL A C 1
ATOM 690 O O . VAL A 1 88 ? -4.079 -13.516 -9.943 1.00 93.00 88 VAL A O 1
ATOM 693 N N . LEU A 1 89 ? -2.775 -14.776 -8.632 1.00 93.62 89 LEU A N 1
ATOM 694 C CA . LEU A 1 89 ? -3.317 -16.048 -9.121 1.00 93.62 89 LEU A CA 1
ATOM 695 C C . LEU A 1 89 ? -4.783 -16.261 -8.715 1.00 93.62 89 LEU A C 1
ATOM 697 O O . LEU A 1 89 ? -5.562 -16.792 -9.498 1.00 93.62 89 LEU A O 1
ATOM 701 N N . CYS A 1 90 ? -5.168 -15.844 -7.507 1.00 93.50 90 CYS A N 1
ATOM 702 C CA . CYS A 1 90 ? -6.535 -15.979 -6.996 1.00 93.50 90 CYS A CA 1
ATOM 703 C C . CYS A 1 90 ? -7.532 -15.078 -7.743 1.00 93.50 90 CYS A C 1
ATOM 705 O O . CYS A 1 90 ? -8.693 -15.439 -7.915 1.00 93.50 90 CYS A O 1
ATOM 707 N N . ARG A 1 91 ? -7.076 -13.906 -8.194 1.00 89.12 91 ARG A N 1
ATOM 708 C CA . ARG A 1 91 ? -7.892 -12.903 -8.893 1.00 89.12 91 ARG A CA 1
ATOM 709 C C . ARG A 1 91 ? -7.473 -12.732 -10.352 1.00 89.12 91 ARG A C 1
ATOM 711 O O . ARG A 1 91 ? -7.616 -11.640 -10.897 1.00 89.12 91 ARG A O 1
ATOM 718 N N . ALA A 1 92 ? -6.915 -13.780 -10.954 1.00 87.62 92 ALA A N 1
ATOM 719 C CA . ALA A 1 92 ? -6.452 -13.717 -12.329 1.00 87.62 92 ALA A CA 1
ATOM 720 C C . ALA A 1 92 ? -7.635 -13.436 -13.263 1.00 87.62 92 ALA A C 1
ATOM 722 O O . ALA A 1 92 ? -8.691 -14.063 -13.140 1.00 87.62 92 ALA A O 1
ATOM 723 N N . ASP A 1 93 ? -7.457 -12.497 -14.190 1.00 83.38 93 ASP A N 1
ATOM 724 C CA . ASP A 1 93 ? -8.456 -12.246 -15.221 1.00 83.38 93 ASP A CA 1
ATOM 725 C C . ASP A 1 93 ? -8.445 -13.420 -16.212 1.00 83.38 93 ASP A C 1
ATOM 727 O O . ASP A 1 93 ? -7.431 -13.704 -16.850 1.00 83.38 93 ASP A O 1
ATOM 731 N N . LEU A 1 94 ? -9.566 -14.138 -16.300 1.00 85.75 94 LEU A N 1
ATOM 732 C CA . LEU A 1 94 ? -9.746 -15.263 -17.224 1.00 85.75 94 LEU A CA 1
ATOM 733 C C . LEU A 1 94 ? -10.246 -14.808 -18.602 1.00 85.75 94 LEU A C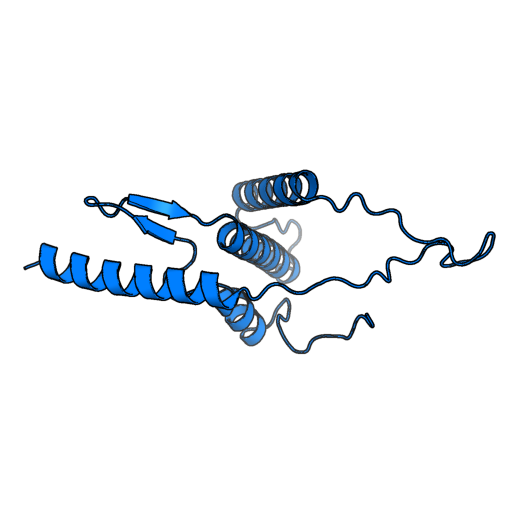 1
ATOM 735 O O . LEU A 1 94 ? -10.561 -15.641 -19.457 1.00 85.75 94 LEU A O 1
ATOM 739 N N . ARG A 1 95 ? -10.370 -13.497 -18.826 1.00 81.62 95 ARG A N 1
ATOM 740 C CA . ARG A 1 95 ? -10.781 -12.939 -20.106 1.00 81.62 95 ARG A CA 1
ATOM 741 C C . ARG A 1 95 ? -9.744 -13.252 -21.182 1.00 81.62 95 ARG A C 1
ATOM 743 O O . ARG A 1 95 ? -8.551 -13.020 -21.022 1.00 81.62 95 ARG A O 1
ATOM 750 N N . LEU A 1 96 ? -10.231 -13.731 -22.323 1.00 83.19 96 LEU A N 1
ATOM 751 C CA . LEU A 1 96 ? -9.402 -13.953 -23.502 1.00 83.19 96 LEU A CA 1
ATOM 752 C C . LEU A 1 96 ? -8.950 -12.611 -24.094 1.00 83.19 96 LEU A C 1
ATOM 754 O O . LEU A 1 96 ? -9.776 -11.736 -24.372 1.00 83.19 96 LEU A O 1
ATOM 758 N N . GLU A 1 97 ? -7.646 -12.471 -24.324 1.00 82.44 97 GLU A N 1
ATOM 759 C CA . GLU A 1 97 ? -7.097 -11.356 -25.095 1.00 82.44 97 GLU A CA 1
ATOM 760 C C . GLU A 1 97 ? -7.579 -11.435 -26.547 1.00 82.44 97 GLU A C 1
ATOM 762 O O . GLU A 1 97 ? -7.641 -12.509 -27.153 1.00 82.44 97 GLU A O 1
ATOM 767 N N . SER A 1 98 ? -7.934 -10.287 -27.124 1.00 82.50 98 SER A N 1
ATOM 768 C CA . SER A 1 98 ? -8.419 -10.258 -28.506 1.00 82.50 98 SER A CA 1
ATOM 769 C C . SER A 1 98 ? -7.252 -10.257 -29.490 1.00 82.50 98 SER A C 1
ATOM 771 O O . SER A 1 98 ? -6.272 -9.533 -29.311 1.00 82.50 98 SER A O 1
ATOM 773 N N . VAL A 1 99 ? -7.359 -11.063 -30.547 1.00 84.25 99 VAL A N 1
ATOM 774 C CA . VAL A 1 99 ? -6.343 -11.144 -31.603 1.00 84.25 99 VAL A CA 1
ATOM 775 C C . VAL A 1 99 ? -6.664 -10.114 -32.686 1.00 84.25 99 VAL A C 1
ATOM 777 O O . VAL A 1 99 ? -7.703 -10.195 -33.336 1.00 84.25 99 VAL A O 1
ATOM 780 N N . ARG A 1 100 ? -5.772 -9.138 -32.885 1.00 81.56 100 ARG A N 1
ATOM 781 C CA . ARG A 1 100 ? -5.898 -8.069 -33.892 1.00 81.56 100 ARG A CA 1
ATOM 782 C C . ARG A 1 100 ? -5.381 -8.469 -35.269 1.00 81.56 100 ARG A C 1
ATOM 784 O O . ARG A 1 100 ? -5.836 -7.923 -36.269 1.00 81.56 100 ARG A O 1
ATOM 791 N N . ALA A 1 101 ? -4.424 -9.393 -35.329 1.00 82.00 101 ALA A N 1
ATOM 792 C CA . ALA A 1 101 ? -3.844 -9.861 -36.581 1.00 82.00 101 ALA A CA 1
ATOM 793 C C . ALA A 1 101 ? -3.385 -11.323 -36.464 1.00 82.00 101 ALA A C 1
ATOM 795 O O . ALA A 1 101 ? -2.933 -11.735 -35.398 1.00 82.00 101 ALA A O 1
ATOM 796 N N . PRO A 1 102 ? -3.444 -12.111 -37.551 1.00 81.19 102 PRO A N 1
ATOM 797 C CA . PRO A 1 102 ? -2.991 -13.502 -37.544 1.00 81.19 102 PRO A CA 1
ATOM 798 C C . PRO A 1 102 ? -1.461 -13.657 -37.643 1.00 81.19 102 PRO A C 1
ATOM 800 O O . PRO A 1 102 ? -0.952 -14.745 -37.382 1.00 81.19 102 PRO A O 1
ATOM 803 N N . ARG A 1 103 ? -0.717 -12.619 -38.066 1.00 83.56 103 ARG A N 1
ATOM 804 C CA . ARG A 1 103 ? 0.756 -12.619 -38.222 1.00 83.56 103 ARG A CA 1
ATOM 805 C C . ARG A 1 103 ? 1.334 -11.212 -38.006 1.00 83.56 103 ARG A C 1
ATOM 807 O O . ARG A 1 103 ? 0.636 -10.231 -38.245 1.00 83.56 103 ARG A O 1
ATOM 814 N N . GLY A 1 104 ? 2.601 -11.124 -37.589 1.00 80.12 104 GLY A N 1
ATOM 815 C CA . GLY A 1 104 ? 3.287 -9.866 -37.251 1.00 80.12 104 GLY A CA 1
ATOM 816 C C . GLY A 1 104 ? 3.537 -9.674 -35.748 1.00 80.12 104 GLY A C 1
ATOM 817 O O . GLY A 1 104 ? 3.421 -10.611 -34.964 1.00 80.12 104 GLY A O 1
ATOM 818 N N . TYR A 1 105 ? 3.913 -8.459 -35.343 1.00 75.38 105 TYR A N 1
ATOM 819 C CA . TYR A 1 105 ? 4.109 -8.086 -33.935 1.00 75.38 105 TYR A CA 1
ATOM 820 C C . TYR A 1 105 ? 2.803 -7.546 -33.327 1.00 75.38 105 TYR A C 1
ATOM 822 O O . TYR A 1 105 ? 1.986 -6.982 -34.049 1.00 75.38 105 TYR A O 1
ATOM 830 N N . LYS A 1 106 ? 2.622 -7.683 -32.002 1.00 73.69 106 LYS A N 1
ATOM 831 C CA . LYS A 1 106 ? 1.408 -7.252 -31.264 1.00 73.69 106 LYS A CA 1
ATOM 832 C C . LYS A 1 106 ? 0.115 -7.931 -31.761 1.00 73.69 106 LYS A C 1
ATOM 834 O O . LYS A 1 106 ? -0.895 -7.276 -32.006 1.00 73.69 106 LYS A O 1
ATOM 839 N N . LEU A 1 107 ? 0.172 -9.257 -31.926 1.00 82.50 107 LEU A N 1
ATOM 840 C CA . LEU A 1 107 ? -0.936 -10.087 -32.427 1.00 82.50 107 LEU A CA 1
ATOM 841 C C . LEU A 1 107 ? -2.165 -10.045 -31.521 1.00 82.50 107 LEU A C 1
ATOM 843 O O . LEU A 1 107 ? -3.285 -9.974 -32.019 1.00 82.50 107 LEU A O 1
ATOM 847 N N . ALA A 1 108 ? -1.945 -10.084 -30.210 1.00 80.81 108 ALA A N 1
ATOM 848 C CA . ALA A 1 108 ? -2.974 -9.944 -29.195 1.00 80.81 108 ALA A CA 1
ATOM 849 C C . ALA A 1 108 ? -2.938 -8.531 -28.605 1.00 80.81 108 ALA A C 1
ATOM 851 O O . ALA A 1 108 ? -1.881 -7.896 -28.533 1.00 80.81 108 ALA A O 1
ATOM 852 N N . THR A 1 109 ? -4.102 -8.034 -28.201 1.00 75.69 109 THR A N 1
ATOM 853 C CA . THR A 1 109 ? -4.225 -6.806 -27.424 1.00 75.69 109 THR A CA 1
ATOM 854 C C . THR A 1 109 ? -4.864 -7.106 -26.076 1.00 75.69 109 THR A C 1
ATOM 856 O O . THR A 1 109 ? -5.884 -7.795 -25.988 1.00 75.69 109 THR A O 1
ATOM 859 N N . SER A 1 110 ? -4.269 -6.525 -25.041 1.00 71.56 110 SER A N 1
ATOM 860 C CA . SER A 1 110 ? -4.825 -6.434 -23.696 1.00 71.56 110 SER A CA 1
ATOM 861 C C . SER A 1 110 ? -5.792 -5.254 -23.548 1.00 71.56 110 SER A C 1
ATOM 863 O O . SER A 1 110 ? -6.264 -4.983 -22.448 1.00 71.56 110 SER A O 1
ATOM 865 N N . GLU A 1 111 ? -6.098 -4.523 -24.630 1.00 70.69 111 GLU A N 1
ATOM 866 C CA . GLU A 1 111 ? -7.065 -3.427 -24.604 1.00 70.69 111 GLU A CA 1
ATOM 867 C C . GLU A 1 111 ? -8.474 -3.977 -24.399 1.00 70.69 111 GLU A C 1
ATOM 869 O O . GLU A 1 111 ? -9.204 -4.309 -25.334 1.00 70.69 111 GLU A O 1
ATOM 874 N N . VAL A 1 112 ? -8.851 -4.069 -23.134 1.00 70.06 112 VAL A N 1
ATOM 875 C CA . VAL A 1 112 ? -10.192 -4.407 -22.689 1.00 70.06 112 VAL A CA 1
ATOM 876 C C . VAL A 1 112 ? -10.710 -3.256 -21.837 1.00 70.06 112 VAL A C 1
ATOM 878 O O . VAL A 1 112 ? -9.959 -2.586 -21.127 1.00 70.06 112 VAL A O 1
ATOM 881 N N . THR A 1 113 ? -12.005 -2.969 -21.946 1.00 75.12 113 THR A N 1
ATOM 882 C CA . THR A 1 113 ? -12.635 -1.963 -21.093 1.00 75.12 113 THR A CA 1
ATOM 883 C C . THR A 1 113 ? -12.757 -2.540 -19.690 1.00 75.12 113 THR A C 1
ATOM 885 O O . THR A 1 113 ? -13.572 -3.431 -19.451 1.00 75.12 113 THR A O 1
ATOM 888 N N . HIS A 1 114 ? -11.940 -2.041 -18.768 1.00 76.88 114 HIS A N 1
ATOM 889 C CA . HIS A 1 114 ? -12.085 -2.327 -17.348 1.00 76.88 114 HIS A CA 1
ATOM 890 C C . HIS A 1 114 ? -13.090 -1.350 -16.729 1.00 76.88 114 HIS A C 1
ATOM 892 O O . HIS A 1 114 ? -13.110 -0.168 -17.073 1.00 76.88 114 HIS A O 1
ATOM 898 N N . ALA A 1 115 ? -13.922 -1.842 -15.811 1.00 81.44 115 ALA A N 1
ATOM 899 C CA . ALA A 1 115 ? -14.768 -0.995 -14.981 1.00 81.44 115 ALA A CA 1
ATOM 900 C C . ALA A 1 115 ? -14.026 -0.689 -13.675 1.00 81.44 115 ALA A C 1
ATOM 902 O O . ALA A 1 115 ? -13.727 -1.603 -12.903 1.00 81.44 115 ALA A O 1
ATOM 903 N N . CYS A 1 116 ? -13.719 0.584 -13.434 1.00 84.56 116 CYS A N 1
ATOM 904 C CA . CYS A 1 116 ? -13.144 1.013 -12.164 1.00 84.56 116 CYS A CA 1
ATOM 905 C C . CYS A 1 116 ? -14.201 0.903 -11.059 1.00 84.56 116 CYS A C 1
ATOM 907 O O . CYS A 1 116 ? -15.328 1.367 -11.228 1.00 84.56 116 CYS A O 1
ATOM 909 N N . GLN A 1 117 ? -13.835 0.294 -9.933 1.00 87.25 117 GLN A N 1
ATOM 910 C CA . GLN A 1 117 ? -14.649 0.319 -8.719 1.00 87.25 117 GLN A CA 1
ATOM 911 C C . GLN A 1 117 ? -14.274 1.539 -7.878 1.00 87.25 117 GLN A C 1
ATOM 913 O O . GLN A 1 117 ? -13.115 1.960 -7.880 1.00 87.25 117 GLN A O 1
ATOM 918 N N . ASP A 1 118 ? -15.248 2.095 -7.160 1.00 91.56 118 ASP A N 1
ATOM 919 C CA . ASP A 1 118 ? -14.995 3.179 -6.218 1.00 91.56 118 ASP A CA 1
ATOM 920 C C . ASP A 1 118 ? -14.388 2.621 -4.928 1.00 91.56 118 ASP A C 1
ATOM 922 O O . ASP A 1 118 ? -15.079 2.098 -4.051 1.00 91.56 118 ASP A O 1
ATOM 926 N N . TRP A 1 119 ? -13.065 2.716 -4.827 1.00 91.81 119 TRP A N 1
ATOM 927 C CA . TRP A 1 119 ? -12.334 2.266 -3.650 1.00 91.81 119 TRP A CA 1
ATOM 928 C C . TRP A 1 119 ? -12.435 3.238 -2.472 1.00 91.81 119 TRP A C 1
ATOM 930 O O . TRP A 1 119 ? -12.100 2.830 -1.359 1.00 91.81 119 TRP A O 1
ATOM 940 N N . ASN A 1 120 ? -12.948 4.465 -2.658 1.00 95.31 120 ASN A N 1
ATOM 941 C CA . ASN A 1 120 ? -13.070 5.443 -1.570 1.00 95.31 120 ASN A CA 1
ATOM 942 C C . ASN A 1 120 ? -13.904 4.897 -0.410 1.00 95.31 120 ASN A C 1
ATOM 944 O O . ASN A 1 120 ? -13.544 5.111 0.740 1.00 95.31 120 ASN A O 1
ATOM 948 N N . ALA A 1 121 ? -14.939 4.100 -0.692 1.00 95.56 121 ALA A N 1
ATOM 949 C CA . ALA A 1 121 ? -15.748 3.457 0.341 1.00 95.56 121 ALA A CA 1
ATOM 950 C C . ALA A 1 121 ? -14.914 2.598 1.316 1.00 95.56 121 ALA A C 1
ATOM 952 O O .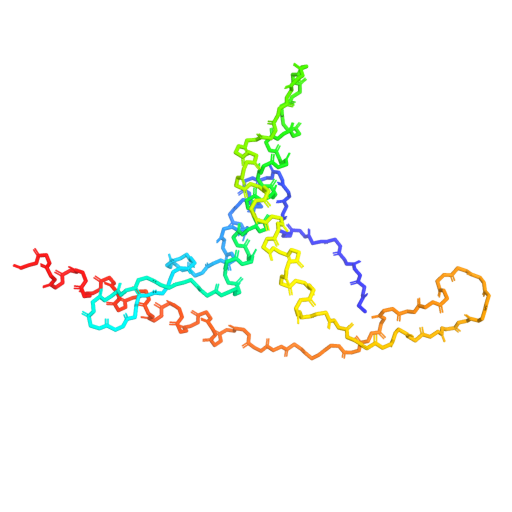 ALA A 1 121 ? -15.179 2.582 2.516 1.00 95.56 121 ALA A O 1
ATOM 953 N N . VAL A 1 122 ? -13.884 1.901 0.819 1.00 95.06 122 VAL A N 1
ATOM 954 C CA . VAL A 1 122 ? -12.997 1.073 1.654 1.00 95.06 122 VAL A CA 1
ATOM 955 C C . VAL A 1 122 ? -12.052 1.943 2.482 1.00 95.06 122 VAL A C 1
ATOM 957 O O . VAL A 1 122 ? -11.806 1.627 3.645 1.00 95.06 122 VAL A O 1
ATOM 960 N N . TYR A 1 123 ? -11.539 3.033 1.904 1.00 97.19 123 TYR A N 1
ATOM 961 C CA . TYR A 1 123 ? -10.700 3.993 2.626 1.00 97.19 123 TYR A CA 1
ATOM 962 C C . TYR A 1 123 ? -11.491 4.700 3.728 1.00 97.19 123 TYR A C 1
ATOM 964 O O . TYR A 1 123 ? -11.056 4.674 4.873 1.00 97.19 123 TYR A O 1
ATOM 972 N N . SER A 1 124 ? -12.679 5.234 3.427 1.00 97.75 124 SER A N 1
ATOM 973 C CA . SER A 1 124 ? -13.546 5.887 4.416 1.00 97.75 124 SER A CA 1
ATOM 974 C C . SER A 1 124 ? -13.867 4.965 5.591 1.00 97.75 124 SER A C 1
ATOM 976 O O . SER A 1 124 ? -13.674 5.355 6.737 1.00 97.75 124 SER A O 1
ATOM 978 N N . ALA A 1 125 ? -14.243 3.709 5.326 1.00 96.88 125 ALA A N 1
ATOM 979 C CA . ALA A 1 125 ? -14.512 2.741 6.389 1.00 96.88 125 ALA A CA 1
ATOM 980 C C . ALA A 1 125 ? -13.275 2.439 7.260 1.00 96.88 125 ALA A C 1
ATOM 982 O O . ALA A 1 125 ? -13.403 2.178 8.456 1.00 96.88 125 ALA A O 1
ATOM 983 N N . ALA A 1 126 ? -12.074 2.456 6.676 1.00 97.75 126 ALA A N 1
ATOM 984 C CA . ALA A 1 126 ? -10.836 2.245 7.420 1.00 97.75 126 ALA A CA 1
ATOM 985 C C . ALA A 1 126 ? -10.441 3.462 8.267 1.00 97.75 126 ALA A C 1
ATOM 987 O O . ALA A 1 126 ? -9.995 3.284 9.399 1.00 97.75 126 ALA A O 1
ATOM 988 N N . GLU A 1 127 ? -10.646 4.677 7.753 1.00 97.88 127 GLU A N 1
ATOM 989 C CA . GLU A 1 127 ? -10.436 5.917 8.509 1.00 97.88 127 GLU A CA 1
ATOM 990 C C . GLU A 1 127 ? -11.404 6.019 9.691 1.00 97.88 127 GLU A C 1
ATOM 992 O O . GLU A 1 127 ? -10.975 6.255 10.818 1.00 97.88 127 GLU A O 1
ATOM 997 N N . GLU A 1 128 ? -12.695 5.757 9.469 1.00 97.94 128 GLU A N 1
ATOM 998 C CA . GLU A 1 128 ? -13.706 5.733 10.534 1.00 97.94 128 GLU A CA 1
ATOM 999 C C . GLU A 1 128 ? -13.359 4.702 11.614 1.00 97.94 128 GLU A C 1
ATOM 1001 O O . GLU A 1 128 ? -13.424 4.988 12.811 1.00 97.94 128 GLU A O 1
ATOM 1006 N N . ASN A 1 129 ? -12.930 3.504 11.202 1.00 97.69 129 ASN A N 1
ATOM 1007 C CA . ASN A 1 129 ? -12.502 2.474 12.138 1.00 97.69 129 ASN A CA 1
ATOM 1008 C C . ASN A 1 129 ? -11.278 2.900 12.961 1.00 97.69 129 ASN A C 1
ATOM 1010 O O . ASN A 1 129 ? -11.227 2.629 14.162 1.00 97.69 129 ASN A O 1
ATOM 1014 N N . TYR A 1 130 ? -10.303 3.555 12.332 1.00 97.31 130 TYR A N 1
ATOM 1015 C CA . TYR A 1 130 ? -9.107 4.028 13.016 1.00 97.31 130 TYR A CA 1
ATOM 1016 C C . TYR A 1 130 ? -9.413 5.173 13.988 1.00 97.31 130 TYR A C 1
ATOM 1018 O O . TYR A 1 130 ? -8.931 5.149 15.118 1.00 97.31 130 TYR A O 1
ATOM 1026 N N . ALA A 1 131 ? -10.272 6.119 13.601 1.00 97.31 131 ALA A N 1
ATOM 1027 C CA . ALA A 1 131 ? -10.724 7.191 14.482 1.00 97.31 131 ALA A CA 1
ATOM 1028 C C . ALA A 1 131 ? -11.427 6.635 15.732 1.00 97.31 131 ALA A C 1
ATOM 1030 O O . ALA A 1 131 ? -11.100 7.025 16.851 1.00 97.31 131 ALA A O 1
ATOM 1031 N N . GLN A 1 132 ? -12.328 5.662 15.556 1.00 96.12 132 GLN A N 1
ATOM 1032 C CA . GLN A 1 132 ? -13.001 5.008 16.680 1.00 96.12 132 GLN A CA 1
ATOM 1033 C C . GLN A 1 132 ? -12.019 4.254 17.587 1.00 96.12 132 GLN A C 1
ATOM 1035 O O . GLN A 1 132 ? -12.172 4.270 18.805 1.00 96.12 132 GLN A O 1
ATOM 1040 N N . TYR A 1 133 ? -11.011 3.600 17.004 1.00 95.94 133 TYR A N 1
ATOM 1041 C CA . TYR A 1 133 ? -9.971 2.909 17.762 1.00 95.94 133 TYR A CA 1
ATOM 1042 C C . TYR A 1 133 ? -9.189 3.860 18.677 1.00 95.94 133 TYR A C 1
ATOM 1044 O O . TYR A 1 133 ? -8.963 3.515 19.833 1.00 95.94 133 TYR A O 1
ATOM 1052 N N . LEU A 1 134 ? -8.815 5.048 18.188 1.00 95.38 134 LEU A N 1
ATOM 1053 C CA . LEU A 1 134 ? -8.101 6.047 18.990 1.00 95.38 134 LEU A CA 1
ATOM 1054 C C . LEU A 1 134 ? -8.943 6.534 20.173 1.00 95.38 134 LEU A C 1
ATOM 1056 O O . LEU A 1 134 ? -8.455 6.519 21.297 1.00 95.38 134 LEU A O 1
ATOM 1060 N N . ILE A 1 135 ? -10.216 6.862 19.936 1.00 94.75 135 ILE A N 1
ATOM 1061 C CA . ILE A 1 135 ? -11.143 7.295 20.995 1.00 94.75 135 ILE A CA 1
ATOM 1062 C C . ILE A 1 135 ? -11.268 6.216 22.076 1.00 94.75 135 ILE A C 1
ATOM 1064 O O . ILE A 1 135 ? -11.135 6.493 23.261 1.00 94.75 135 ILE A O 1
ATOM 1068 N N . THR A 1 136 ? -11.483 4.961 21.677 1.00 91.12 136 THR A N 1
ATOM 1069 C CA . THR A 1 136 ? -11.652 3.869 22.644 1.00 91.12 136 THR A CA 1
ATOM 1070 C C . THR A 1 136 ? -10.367 3.556 23.416 1.00 91.12 136 THR A C 1
ATOM 1072 O O . THR A 1 136 ? -10.451 3.055 24.531 1.00 91.12 136 THR A O 1
ATOM 1075 N N . LEU A 1 137 ? -9.180 3.823 22.862 1.00 87.75 137 LEU A N 1
ATOM 1076 C CA . LEU A 1 137 ? -7.938 3.713 23.632 1.00 87.75 137 LEU A CA 1
ATOM 1077 C C . LEU A 1 137 ? -7.831 4.803 24.699 1.00 87.75 137 LEU A C 1
ATOM 1079 O O . LEU A 1 137 ? -7.495 4.487 25.835 1.00 87.75 137 LEU A O 1
ATOM 1083 N N . GLU A 1 138 ? -8.153 6.049 24.346 1.00 86.38 138 GLU A N 1
ATOM 1084 C CA . GLU A 1 138 ? -8.147 7.170 25.294 1.00 86.38 138 GLU A CA 1
ATOM 1085 C C . GLU A 1 138 ? -9.098 6.905 26.474 1.00 86.38 138 GLU A C 1
ATOM 1087 O O . GLU A 1 138 ? -8.725 7.123 27.619 1.00 86.38 138 GLU A O 1
ATOM 1092 N N . GLU A 1 139 ? -10.276 6.328 26.217 1.00 83.38 139 GLU A N 1
ATOM 1093 C CA . GLU A 1 139 ? -11.253 5.950 27.254 1.00 83.38 139 GLU A CA 1
ATOM 1094 C C . GLU A 1 139 ? -10.806 4.791 28.169 1.00 83.38 139 GLU A C 1
ATOM 1096 O O . GLU A 1 139 ? -11.364 4.619 29.250 1.00 83.38 139 GLU A O 1
ATOM 1101 N N . VAL A 1 140 ? -9.865 3.945 27.735 1.00 76.25 140 VAL A N 1
ATOM 1102 C CA . VAL A 1 140 ? -9.349 2.811 28.533 1.00 76.25 140 VAL A CA 1
ATOM 1103 C C . VAL A 1 140 ? -8.169 3.227 29.413 1.00 76.25 140 VAL A C 1
ATOM 1105 O O . VAL A 1 140 ? -7.906 2.573 30.424 1.00 76.25 140 VAL A O 1
ATOM 1108 N N . ASP A 1 141 ? -7.460 4.283 29.019 1.00 68.19 141 ASP A N 1
ATOM 1109 C CA . ASP A 1 141 ? -6.295 4.800 29.734 1.00 68.19 141 ASP A CA 1
ATOM 1110 C C . ASP A 1 141 ? -6.665 5.803 30.858 1.00 68.19 141 ASP A C 1
ATOM 1112 O O . ASP A 1 141 ? -5.795 6.144 31.667 1.00 68.19 141 ASP A O 1
ATOM 1116 N N . GLU A 1 142 ? -7.935 6.233 30.948 1.00 54.31 142 GLU A N 1
ATOM 1117 C CA . GLU A 1 142 ? -8.529 7.007 32.065 1.00 54.31 142 GLU A CA 1
ATOM 1118 C C . GLU A 1 142 ? -9.118 6.122 33.183 1.00 54.31 142 GLU A C 1
ATOM 1120 O O . GLU A 1 142 ? -8.921 6.479 34.373 1.00 54.31 142 GLU A O 1
#